Protein AF-A0A026W0Y3-F1 (afdb_monomer_lite)

pLDDT: mean 70.53, std 19.48, range [24.62, 90.06]

Sequence (99 aa):
WFRRFKSGHTDVKDKERSGQRENADLQALLHENPTKRRWGMLKNTVYNDVPTTQENMRECILNACASIHSEMIERVRVSFVHRIRICIEVGDHFEHLLK

Organism: Ooceraea biroi (NCBI:txid2015173)

InterPro domains:
  IPR036397 Ribonuclease H superfamily [G3DSA:3.30.420.10] (30-95)

Structure (mmCIF, N/CA/C/O backbone):
data_AF-A0A026W0Y3-F1
#
_entry.id   AF-A0A026W0Y3-F1
#
loop_
_atom_site.group_PDB
_atom_site.id
_atom_site.type_symbol
_atom_site.label_atom_id
_atom_site.label_alt_id
_atom_site.label_comp_id
_atom_site.label_asym_id
_atom_site.label_entity_id
_atom_site.label_seq_id
_atom_site.pdbx_PDB_ins_code
_atom_site.Cartn_x
_atom_site.Cartn_y
_atom_site.Cartn_z
_atom_site.occupancy
_atom_site.B_iso_or_equiv
_atom_site.auth_seq_id
_atom_site.auth_comp_id
_atom_site.auth_asym_id
_atom_site.auth_atom_id
_atom_site.pdbx_PDB_model_num
ATOM 1 N N . TRP A 1 1 ? -7.530 5.196 -21.651 1.00 35.59 1 TRP A N 1
ATOM 2 C CA . TRP A 1 1 ? -6.480 6.055 -21.069 1.00 35.59 1 TRP A CA 1
ATOM 3 C C . TRP A 1 1 ? -5.160 5.957 -21.852 1.00 35.59 1 TRP A C 1
ATOM 5 O O . TRP A 1 1 ? -4.570 6.985 -22.133 1.00 35.59 1 TRP A O 1
ATOM 15 N N . PHE A 1 2 ? -4.775 4.781 -22.369 1.00 24.62 2 PHE A N 1
ATOM 16 C CA . PHE A 1 2 ? -3.525 4.557 -23.127 1.00 24.62 2 PHE A CA 1
ATOM 17 C C . PHE A 1 2 ? -3.569 4.810 -24.659 1.00 24.62 2 PHE A C 1
ATOM 19 O O . PHE A 1 2 ? -2.911 4.115 -25.424 1.00 24.62 2 PHE A O 1
ATOM 26 N N . ARG A 1 3 ? -4.368 5.767 -25.162 1.00 31.86 3 ARG A N 1
ATOM 27 C CA . ARG A 1 3 ? -4.531 5.957 -26.629 1.00 31.86 3 ARG A CA 1
ATOM 28 C C . ARG A 1 3 ? -4.318 7.383 -27.155 1.00 31.86 3 ARG A C 1
ATOM 30 O O . ARG A 1 3 ? -4.774 7.689 -28.250 1.00 31.86 3 ARG A O 1
ATOM 37 N N . ARG A 1 4 ? -3.645 8.265 -26.403 1.00 36.25 4 ARG A N 1
ATOM 38 C CA . ARG A 1 4 ? -3.448 9.676 -26.809 1.00 36.25 4 ARG A CA 1
ATOM 39 C C . ARG A 1 4 ? -1.987 10.115 -26.992 1.00 36.25 4 ARG A C 1
ATOM 41 O O . ARG A 1 4 ? -1.764 11.269 -27.328 1.00 36.25 4 ARG A O 1
ATOM 48 N N . PHE A 1 5 ? -1.001 9.232 -26.826 1.00 31.88 5 PHE A N 1
ATOM 49 C CA . PHE A 1 5 ? 0.413 9.641 -26.773 1.00 31.88 5 PHE A CA 1
ATOM 50 C C . PHE A 1 5 ? 1.270 9.150 -27.951 1.00 31.88 5 PHE A C 1
ATOM 52 O O . PHE A 1 5 ? 2.412 8.747 -27.775 1.00 31.88 5 PHE A O 1
ATOM 59 N N . LYS A 1 6 ? 0.740 9.175 -29.177 1.00 42.84 6 LYS A N 1
ATOM 60 C CA . LYS A 1 6 ? 1.599 9.179 -30.370 1.00 42.84 6 LYS A CA 1
ATOM 61 C C . LYS A 1 6 ? 1.042 10.122 -31.421 1.00 42.84 6 LYS A C 1
ATOM 63 O O . LYS A 1 6 ? 0.113 9.768 -32.136 1.00 42.84 6 LYS A O 1
ATOM 68 N N . SER A 1 7 ? 1.617 11.319 -31.470 1.00 37.69 7 SER A N 1
ATOM 69 C CA . SER A 1 7 ? 1.956 12.026 -32.707 1.00 37.69 7 SER A CA 1
ATOM 70 C C . SER A 1 7 ? 2.567 13.379 -32.375 1.00 37.69 7 SER A C 1
ATOM 72 O O . SER A 1 7 ? 2.035 14.102 -31.539 1.00 37.69 7 SER A O 1
ATOM 74 N N . GLY A 1 8 ? 3.621 13.736 -33.104 1.00 36.44 8 GLY A N 1
ATOM 75 C CA . GLY A 1 8 ? 4.014 15.131 -33.274 1.00 36.44 8 GLY A CA 1
ATOM 76 C C . GLY A 1 8 ? 5.426 15.428 -32.811 1.00 36.44 8 GLY A C 1
ATOM 77 O O . GLY A 1 8 ? 5.683 15.671 -31.643 1.00 36.44 8 GLY A O 1
ATOM 78 N N . HIS A 1 9 ? 6.334 15.426 -33.771 1.00 49.34 9 HIS A N 1
ATOM 79 C CA . HIS A 1 9 ? 7.668 15.983 -33.669 1.00 49.34 9 HIS A CA 1
ATOM 80 C C . HIS A 1 9 ? 7.558 17.519 -33.743 1.00 49.34 9 HIS A C 1
ATOM 82 O O . HIS A 1 9 ? 7.313 18.003 -34.842 1.00 49.34 9 HIS A O 1
ATOM 88 N N . THR A 1 10 ? 7.739 18.284 -32.656 1.00 41.06 10 THR A N 1
ATOM 89 C CA . THR A 1 10 ? 8.002 19.743 -32.733 1.00 41.06 10 THR A CA 1
ATOM 90 C C . THR A 1 10 ? 8.796 20.293 -31.537 1.00 41.06 10 THR A C 1
ATOM 92 O O . THR A 1 10 ? 8.553 19.937 -30.392 1.00 41.06 10 THR A O 1
ATOM 95 N N . ASP A 1 11 ? 9.772 21.135 -31.895 1.00 40.47 11 ASP A N 1
ATOM 96 C CA . ASP A 1 11 ? 10.353 22.319 -31.240 1.00 40.47 11 ASP A CA 1
ATOM 97 C C . ASP A 1 11 ? 10.761 22.336 -29.744 1.00 40.47 11 ASP A C 1
ATOM 99 O O . ASP A 1 11 ? 10.052 21.921 -28.833 1.00 40.47 11 ASP A O 1
ATOM 103 N N . VAL A 1 12 ? 11.925 22.938 -29.468 1.00 49.06 12 VAL A N 1
ATOM 104 C CA . VAL A 1 12 ? 12.530 23.079 -28.128 1.00 49.06 12 VAL A CA 1
ATOM 105 C C . VAL A 1 12 ? 11.626 23.871 -27.167 1.00 49.06 12 VAL A C 1
ATOM 107 O O . VAL A 1 12 ? 11.636 23.603 -25.966 1.00 49.06 12 VAL A O 1
ATOM 110 N N . LYS A 1 13 ? 10.775 24.773 -27.681 1.00 45.16 13 LYS A N 1
ATOM 111 C CA . LYS A 1 13 ? 9.758 25.489 -26.884 1.00 45.16 13 LYS A CA 1
ATOM 112 C C . LYS A 1 13 ? 8.553 24.631 -26.479 1.00 45.16 13 LYS A C 1
ATOM 114 O O . LYS A 1 13 ? 7.924 24.922 -25.460 1.00 45.16 13 LYS A O 1
ATOM 119 N N . ASP A 1 14 ? 8.244 23.569 -27.222 1.00 41.88 14 ASP A N 1
ATOM 120 C CA . ASP A 1 14 ? 7.172 22.635 -26.860 1.00 41.88 14 ASP A CA 1
ATOM 121 C C . ASP A 1 14 ? 7.612 21.683 -25.741 1.00 41.88 14 ASP A C 1
ATOM 123 O O . ASP A 1 14 ? 6.769 21.218 -24.980 1.00 41.88 14 ASP A O 1
ATOM 127 N N . LYS A 1 15 ? 8.924 21.463 -25.567 1.00 41.84 15 LYS A N 1
ATOM 128 C CA . LYS A 1 15 ? 9.487 20.582 -24.531 1.00 41.84 15 LYS A CA 1
ATOM 129 C C . LYS A 1 15 ? 9.423 21.170 -23.117 1.00 41.84 15 LYS A C 1
ATOM 131 O O . LYS A 1 15 ? 9.188 20.435 -22.161 1.00 41.84 15 LYS A O 1
ATOM 136 N N . GLU A 1 16 ? 9.582 22.486 -22.963 1.00 42.94 16 GLU A N 1
ATOM 137 C CA . GLU A 1 16 ? 9.372 23.161 -21.668 1.00 42.94 16 GLU A CA 1
ATOM 138 C C . GLU A 1 16 ? 7.889 23.181 -21.296 1.00 42.94 16 GLU A C 1
ATOM 140 O O . GLU A 1 16 ? 7.522 22.865 -20.164 1.00 42.94 16 GLU A O 1
ATOM 145 N N . ARG A 1 17 ? 7.020 23.452 -22.277 1.00 40.81 17 ARG A N 1
ATOM 146 C CA . ARG A 1 17 ? 5.570 23.450 -22.081 1.00 40.81 17 ARG A CA 1
ATOM 147 C C . ARG A 1 17 ? 5.031 22.034 -21.851 1.00 40.81 17 ARG A C 1
ATOM 149 O O . ARG A 1 17 ? 4.117 21.882 -21.047 1.00 40.81 17 ARG A O 1
ATOM 156 N N . SER A 1 18 ? 5.596 21.004 -22.489 1.00 45.78 18 SER A N 1
ATOM 157 C CA . SER A 1 18 ? 5.260 19.597 -22.235 1.00 45.78 18 SER A CA 1
ATOM 158 C C . SER A 1 18 ? 5.797 19.133 -20.887 1.00 45.78 18 SER A C 1
ATOM 160 O O . SER A 1 18 ? 5.050 18.509 -20.151 1.00 45.78 18 SER A O 1
ATOM 162 N N . GLY A 1 19 ? 7.023 19.505 -20.509 1.00 46.66 19 GLY A N 1
ATOM 163 C CA . GLY A 1 19 ? 7.597 19.174 -19.203 1.00 46.66 19 GLY A CA 1
ATOM 164 C C . GLY A 1 19 ? 6.857 19.844 -18.043 1.00 46.66 19 GLY A C 1
ATOM 165 O O . GLY A 1 19 ? 6.631 19.219 -17.011 1.00 46.66 19 GLY A O 1
ATOM 166 N N . GLN A 1 20 ? 6.399 21.088 -18.216 1.00 44.28 20 GLN A N 1
ATOM 167 C CA . GLN A 1 20 ? 5.541 21.772 -17.241 1.00 44.28 20 GLN A CA 1
ATOM 168 C C . GLN A 1 20 ? 4.134 21.177 -17.183 1.00 44.28 20 GLN A C 1
ATOM 170 O O . GLN A 1 20 ? 3.548 21.127 -16.105 1.00 44.28 20 GLN A O 1
ATOM 175 N N . ARG A 1 21 ? 3.593 20.704 -18.311 1.00 47.22 21 ARG A N 1
ATOM 176 C CA . ARG A 1 21 ? 2.272 20.066 -18.362 1.00 47.22 21 ARG A CA 1
ATOM 177 C C . ARG A 1 21 ? 2.301 18.652 -17.796 1.00 47.22 21 ARG A C 1
ATOM 179 O O . ARG A 1 21 ? 1.442 18.331 -16.999 1.00 47.22 21 ARG A O 1
ATOM 186 N N . GLU A 1 22 ? 3.338 17.871 -18.083 1.00 49.62 22 GLU A N 1
ATOM 187 C CA . GLU A 1 22 ? 3.603 16.580 -17.443 1.00 49.62 22 GLU A CA 1
ATOM 188 C C . GLU A 1 22 ? 3.863 16.751 -15.947 1.00 49.62 22 GLU A C 1
ATOM 190 O O . GLU A 1 22 ? 3.342 15.977 -15.154 1.00 49.62 22 GLU A O 1
ATOM 195 N N . ASN A 1 23 ? 4.600 17.785 -15.522 1.00 49.53 23 ASN A N 1
ATOM 196 C CA . ASN A 1 23 ? 4.755 18.076 -14.099 1.00 49.53 23 ASN A CA 1
ATOM 197 C C . ASN A 1 23 ? 3.414 18.467 -13.465 1.00 49.53 23 ASN A C 1
ATOM 199 O O . ASN A 1 23 ? 3.076 17.931 -12.419 1.0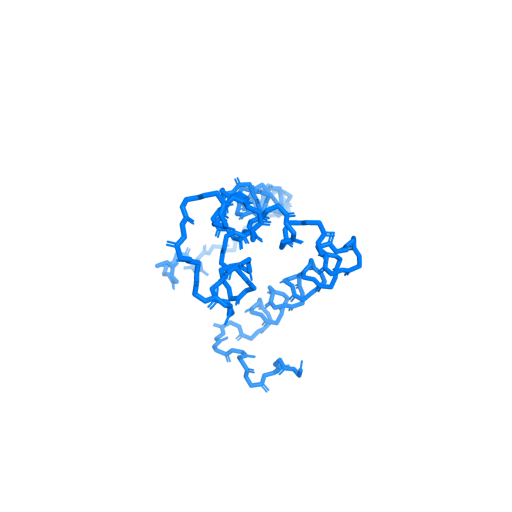0 49.53 23 ASN A O 1
ATOM 203 N N . ALA A 1 24 ? 2.620 19.326 -14.106 1.00 54.03 24 ALA A N 1
ATOM 204 C CA . ALA A 1 24 ? 1.297 19.716 -13.621 1.00 54.03 24 ALA A CA 1
ATOM 205 C C . ALA A 1 24 ? 0.305 18.542 -13.594 1.00 54.03 24 ALA A C 1
ATOM 207 O O . ALA A 1 24 ? -0.464 18.435 -12.646 1.00 54.03 24 ALA A O 1
ATOM 208 N N . ASP A 1 25 ? 0.358 17.638 -14.570 1.00 56.81 25 ASP A N 1
ATOM 209 C CA . ASP A 1 25 ? -0.468 16.432 -14.647 1.00 56.81 25 ASP A CA 1
ATOM 210 C C . ASP A 1 25 ? -0.011 15.387 -13.617 1.00 56.81 25 ASP A C 1
ATOM 212 O O . ASP A 1 25 ? -0.842 14.765 -12.960 1.00 56.81 25 ASP A O 1
ATOM 216 N N . LEU A 1 26 ? 1.299 15.234 -13.383 1.00 51.75 26 LEU A N 1
ATOM 217 C CA . LEU A 1 26 ? 1.842 14.424 -12.287 1.00 51.75 26 LEU A CA 1
ATOM 218 C C . LEU A 1 26 ? 1.452 15.007 -10.926 1.00 51.75 26 LEU A C 1
ATOM 220 O O . LEU A 1 26 ? 1.066 14.259 -10.030 1.00 51.75 26 LEU A O 1
ATOM 224 N N . GLN A 1 27 ? 1.503 16.330 -10.774 1.00 55.72 27 GLN A N 1
ATOM 225 C CA . GLN A 1 27 ? 1.059 17.021 -9.568 1.00 55.72 27 GLN A CA 1
ATOM 226 C C . GLN A 1 27 ? -0.454 16.890 -9.387 1.00 55.72 27 GLN A C 1
ATOM 228 O O . GLN A 1 27 ? -0.889 16.626 -8.275 1.00 55.72 27 GLN A O 1
ATOM 233 N N . ALA A 1 28 ? -1.253 16.967 -10.453 1.00 55.78 28 ALA A N 1
ATOM 234 C CA . ALA A 1 28 ? -2.696 16.739 -10.422 1.00 55.78 28 ALA A CA 1
ATOM 235 C C . ALA A 1 28 ? -3.037 15.281 -10.074 1.00 55.78 28 ALA A C 1
ATOM 237 O O . ALA A 1 28 ? -3.906 15.051 -9.243 1.00 55.78 28 ALA A O 1
ATOM 238 N N . LEU A 1 29 ? -2.298 14.294 -10.593 1.00 52.41 29 LEU A N 1
ATOM 239 C CA . LEU A 1 29 ? -2.424 12.875 -10.224 1.00 52.41 29 LEU A CA 1
ATOM 240 C C . LEU A 1 29 ? -1.993 12.590 -8.774 1.00 52.41 29 LEU A C 1
ATOM 242 O O . LEU A 1 29 ? -2.501 11.649 -8.150 1.00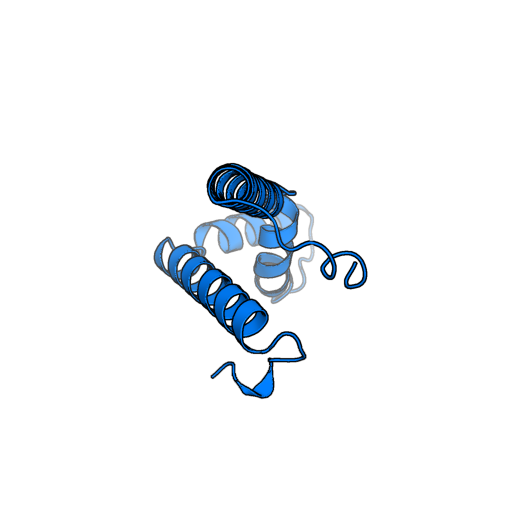 52.41 29 LEU A O 1
ATOM 246 N N . LEU A 1 30 ? -1.060 13.383 -8.236 1.00 53.31 30 LEU A N 1
ATOM 247 C CA . LEU A 1 30 ? -0.693 13.395 -6.817 1.00 53.31 30 LEU A CA 1
ATOM 248 C C . LEU A 1 30 ? -1.742 14.129 -5.957 1.00 53.31 30 LEU A C 1
ATOM 250 O O . LEU A 1 30 ? -1.938 13.756 -4.801 1.00 53.31 30 LEU A O 1
ATOM 254 N N . HIS A 1 31 ? -2.441 15.121 -6.519 1.00 53.88 31 HIS A N 1
ATOM 255 C CA . HIS A 1 31 ? -3.512 15.887 -5.871 1.00 53.88 31 HIS A CA 1
ATOM 256 C C . HIS A 1 31 ? -4.899 15.231 -5.975 1.00 53.88 31 HIS A C 1
ATOM 258 O O . HIS A 1 31 ? -5.805 15.592 -5.218 1.00 53.88 31 HIS A O 1
ATOM 264 N N . GLU A 1 32 ? -5.088 14.263 -6.876 1.00 51.97 32 GLU A N 1
ATOM 265 C CA . GLU A 1 32 ? -6.324 13.496 -7.007 1.00 51.97 32 GLU A CA 1
ATOM 266 C C . GLU A 1 32 ? -6.545 12.635 -5.751 1.00 51.97 32 GLU A C 1
ATOM 268 O O . GLU A 1 32 ? -6.009 11.536 -5.591 1.00 51.97 32 GLU A O 1
ATOM 273 N N . ASN A 1 33 ? -7.367 13.180 -4.847 1.00 53.25 33 ASN A N 1
ATOM 274 C CA . ASN A 1 33 ? -7.909 12.559 -3.638 1.00 53.25 33 ASN A CA 1
ATOM 275 C C . ASN A 1 33 ? -6.861 11.824 -2.776 1.00 53.25 33 ASN A C 1
ATOM 277 O O . ASN A 1 33 ? -6.867 10.586 -2.705 1.00 53.25 33 ASN A O 1
ATOM 281 N N . PRO A 1 34 ? -6.011 12.561 -2.028 1.00 54.56 34 PRO A N 1
ATOM 282 C CA . PRO A 1 34 ? -5.083 11.969 -1.056 1.00 54.56 34 PRO A CA 1
ATOM 283 C C . PRO A 1 34 ? -5.793 11.042 -0.056 1.00 54.56 34 PRO A C 1
ATOM 285 O O . PRO A 1 34 ? -5.218 10.055 0.399 1.00 54.56 34 PRO A O 1
ATOM 288 N N . THR A 1 35 ? -7.069 11.304 0.230 1.00 60.38 35 THR A N 1
ATOM 289 C CA . THR A 1 35 ? -7.959 10.477 1.053 1.00 60.38 35 THR A CA 1
ATOM 290 C C . THR A 1 35 ? -8.208 9.084 0.470 1.00 60.38 35 THR A C 1
ATOM 292 O O . THR A 1 35 ? -8.129 8.106 1.208 1.00 60.38 35 THR A O 1
ATOM 295 N N . LYS A 1 36 ? -8.437 8.946 -0.844 1.00 62.72 36 LYS A N 1
ATOM 296 C CA . LYS A 1 36 ? -8.743 7.649 -1.478 1.00 62.72 36 LYS A CA 1
ATOM 297 C C . LYS A 1 36 ? -7.535 6.711 -1.481 1.00 62.72 36 LYS A C 1
ATOM 299 O O . LYS A 1 36 ? -7.673 5.530 -1.165 1.00 62.72 36 LYS A O 1
ATOM 304 N N . ARG A 1 37 ? -6.342 7.229 -1.798 1.00 62.44 37 ARG A N 1
ATOM 305 C CA . ARG A 1 37 ? -5.100 6.432 -1.760 1.00 62.44 37 ARG A CA 1
ATOM 306 C C . ARG A 1 37 ? -4.718 6.048 -0.331 1.00 62.44 37 ARG A C 1
ATOM 308 O O . ARG A 1 37 ? -4.366 4.897 -0.094 1.00 62.44 37 ARG A O 1
ATOM 315 N N . ARG A 1 38 ? -4.842 6.981 0.623 1.00 68.31 38 ARG A N 1
ATOM 316 C CA . ARG A 1 38 ? -4.601 6.699 2.049 1.00 68.31 38 ARG A CA 1
ATOM 317 C C . ARG A 1 38 ? -5.565 5.648 2.588 1.00 68.31 38 ARG A C 1
ATOM 319 O O . ARG A 1 38 ? -5.127 4.728 3.267 1.00 68.31 38 ARG A O 1
ATOM 326 N N . TRP A 1 39 ? -6.846 5.721 2.227 1.00 76.81 39 TRP A N 1
ATOM 327 C CA . TRP A 1 39 ? -7.821 4.708 2.632 1.00 76.81 39 TRP A CA 1
ATOM 328 C C . TRP A 1 39 ? -7.473 3.312 2.105 1.00 76.81 39 TRP A C 1
ATOM 330 O O . TRP A 1 39 ? -7.537 2.342 2.853 1.00 76.81 39 TRP A O 1
ATOM 340 N N . GLY A 1 40 ? -7.034 3.200 0.846 1.00 79.81 40 GLY A N 1
ATOM 341 C CA . GLY A 1 40 ? -6.602 1.921 0.270 1.00 79.81 40 GLY A CA 1
ATOM 342 C C . GLY A 1 40 ? -5.468 1.236 1.045 1.00 79.81 40 GLY A C 1
ATOM 343 O O . GLY A 1 40 ? -5.435 0.011 1.101 1.00 79.81 40 GLY A O 1
ATOM 344 N N . MET A 1 41 ? -4.583 2.018 1.667 1.00 75.69 41 MET A N 1
ATOM 345 C CA . MET A 1 41 ? -3.497 1.535 2.526 1.00 75.69 41 MET A CA 1
ATOM 346 C C . MET A 1 41 ? -3.996 1.163 3.927 1.00 75.69 41 MET A C 1
ATOM 348 O O . MET A 1 41 ? -3.673 0.095 4.436 1.00 75.69 41 MET A O 1
ATOM 352 N N . LEU A 1 42 ? -4.811 2.031 4.528 1.00 81.31 42 LEU A N 1
ATOM 353 C CA . LEU A 1 42 ? -5.305 1.877 5.896 1.00 81.31 42 LEU A CA 1
ATOM 354 C C . LEU A 1 42 ? -6.313 0.741 6.050 1.00 81.31 42 LEU A C 1
ATOM 356 O O . LEU A 1 42 ? -6.386 0.145 7.120 1.00 81.31 42 LEU A O 1
ATOM 360 N N . LYS A 1 43 ? -7.085 0.426 5.001 1.00 83.50 43 LYS A N 1
ATOM 361 C CA . LYS A 1 43 ? -8.197 -0.527 5.102 1.00 83.50 43 LYS A CA 1
ATOM 362 C C . LYS A 1 43 ? -7.752 -1.881 5.665 1.00 83.50 43 LYS A C 1
ATOM 364 O O . LYS A 1 43 ? -8.452 -2.441 6.491 1.00 83.50 43 LYS A O 1
ATOM 369 N N . ASN A 1 44 ? -6.590 -2.392 5.253 1.00 82.62 44 ASN A N 1
ATOM 370 C CA . ASN A 1 44 ? -6.136 -3.714 5.685 1.00 82.62 44 ASN A CA 1
ATOM 371 C C . ASN A 1 44 ? -5.757 -3.709 7.171 1.00 82.62 44 ASN A C 1
ATOM 373 O O . ASN A 1 44 ? -5.990 -4.696 7.851 1.00 82.62 44 ASN A O 1
ATOM 377 N N . THR A 1 45 ? -5.233 -2.591 7.678 1.00 82.25 45 THR A N 1
ATOM 378 C CA . THR A 1 45 ? -4.936 -2.405 9.104 1.00 82.25 45 THR A CA 1
ATOM 379 C C . THR A 1 45 ? -6.213 -2.219 9.922 1.00 82.25 45 THR A C 1
ATOM 381 O O . THR A 1 45 ? -6.344 -2.803 10.989 1.00 82.25 45 THR A O 1
ATOM 384 N N . VAL A 1 46 ? -7.176 -1.441 9.414 1.00 81.56 46 VAL A N 1
ATOM 385 C CA . VAL A 1 46 ? -8.456 -1.169 10.096 1.00 81.56 46 VAL A CA 1
ATOM 386 C C . VAL A 1 46 ? -9.350 -2.408 10.160 1.00 81.56 46 VAL A C 1
ATOM 388 O O . VAL A 1 46 ? -10.046 -2.594 11.148 1.00 81.56 46 VAL A O 1
ATOM 391 N N . TYR A 1 47 ? -9.336 -3.246 9.122 1.00 83.50 47 TYR A N 1
ATOM 392 C CA . TYR A 1 47 ? -10.131 -4.476 9.048 1.00 83.50 47 TYR A CA 1
ATOM 393 C C . TYR A 1 47 ? -9.351 -5.734 9.443 1.00 83.50 47 TYR A C 1
ATOM 395 O O . TYR A 1 47 ? -9.837 -6.836 9.197 1.00 83.50 47 TYR A O 1
ATOM 403 N N . ASN A 1 48 ? -8.150 -5.592 10.010 1.00 77.19 48 ASN A N 1
ATOM 404 C CA . ASN A 1 48 ? -7.370 -6.745 10.459 1.00 77.19 48 ASN A CA 1
ATOM 405 C C . ASN A 1 48 ? -8.096 -7.466 11.606 1.00 77.19 48 ASN A C 1
ATOM 407 O O . ASN A 1 48 ? -8.253 -8.682 11.575 1.00 77.19 48 ASN A O 1
ATOM 411 N N . ASP A 1 49 ? -8.637 -6.681 12.540 1.00 73.75 49 ASP A N 1
ATOM 412 C CA . ASP A 1 49 ? -9.625 -7.122 13.518 1.00 73.75 49 ASP A CA 1
ATOM 413 C C . ASP A 1 49 ? -10.987 -6.552 13.120 1.00 73.75 49 ASP A C 1
ATOM 415 O O . ASP A 1 49 ? -11.114 -5.352 12.877 1.00 73.75 49 ASP A O 1
ATOM 419 N N . VAL A 1 50 ? -12.013 -7.403 13.015 1.00 77.06 50 VAL A N 1
ATOM 420 C CA . VAL A 1 50 ? -13.359 -6.968 12.611 1.00 77.06 50 VAL A CA 1
ATOM 421 C C . VAL A 1 50 ? -13.923 -6.034 13.689 1.00 77.06 50 VAL A C 1
ATOM 423 O O . VAL A 1 50 ? -14.192 -6.498 14.802 1.00 77.06 50 VAL A O 1
ATOM 426 N N . PRO A 1 51 ? -14.151 -4.738 13.395 1.00 79.00 51 PRO A N 1
ATOM 427 C CA . PRO A 1 51 ? -14.677 -3.821 14.392 1.00 79.00 51 PRO A CA 1
ATOM 428 C C . PRO A 1 51 ? -16.108 -4.217 14.755 1.00 79.00 51 PRO A C 1
ATOM 430 O O . PRO A 1 51 ? -16.971 -4.360 13.890 1.00 79.00 51 PRO A O 1
ATOM 433 N N . THR A 1 52 ? -16.369 -4.390 16.046 1.00 83.00 52 THR A N 1
ATOM 434 C CA . THR A 1 52 ? -17.667 -4.853 16.566 1.00 83.00 52 THR A CA 1
ATOM 435 C C . THR A 1 52 ? -18.631 -3.713 16.897 1.00 83.00 52 THR A C 1
ATOM 437 O O . THR A 1 52 ? -19.836 -3.932 17.007 1.00 83.00 52 THR A O 1
ATOM 440 N N . THR A 1 53 ? -18.123 -2.486 17.040 1.00 88.75 53 THR A N 1
ATOM 441 C CA . THR A 1 53 ? -18.903 -1.282 17.363 1.00 88.75 53 THR A CA 1
ATOM 442 C C . THR A 1 53 ? -18.390 -0.076 16.575 1.00 88.75 53 THR A C 1
ATOM 444 O O . THR A 1 53 ? -17.269 -0.080 16.063 1.00 88.75 53 THR A O 1
ATOM 447 N N . GLN A 1 54 ? -19.197 0.988 16.487 1.00 85.69 54 GLN A N 1
ATOM 448 C CA . GLN A 1 54 ? -18.766 2.237 15.843 1.00 85.69 54 GLN A CA 1
ATOM 449 C C . GLN A 1 54 ? -17.564 2.873 16.553 1.00 85.69 54 GLN A C 1
ATOM 451 O O . GLN A 1 54 ? -16.684 3.407 15.884 1.00 85.69 54 GLN A O 1
ATOM 456 N N . GLU A 1 55 ? -17.515 2.804 17.884 1.00 86.12 55 GLU A N 1
ATOM 457 C CA . GLU A 1 55 ? -16.419 3.378 18.670 1.00 86.12 55 GLU A CA 1
ATOM 458 C C . GLU A 1 55 ? -15.114 2.617 18.434 1.00 86.12 55 GLU A C 1
ATOM 460 O O . GLU A 1 55 ? -14.096 3.226 18.120 1.00 86.12 55 GLU A O 1
ATOM 465 N N . ASN A 1 56 ? -15.186 1.283 18.424 1.00 81.75 56 ASN A N 1
ATOM 466 C CA . ASN A 1 56 ? -14.062 0.426 18.058 1.00 81.75 56 ASN A CA 1
ATOM 467 C C . ASN A 1 56 ? -13.569 0.746 16.633 1.00 81.75 56 ASN A C 1
ATOM 469 O O . ASN A 1 56 ? -12.379 0.915 16.396 1.00 81.75 56 ASN A O 1
ATOM 473 N N . MET A 1 57 ? -14.485 0.961 15.680 1.00 87.00 57 MET A N 1
ATOM 474 C CA . MET A 1 57 ? -14.108 1.354 14.319 1.00 87.00 57 MET A CA 1
ATOM 475 C C . MET A 1 57 ? -13.386 2.713 14.267 1.00 87.00 57 MET A C 1
ATOM 477 O O . MET A 1 57 ? -12.434 2.865 13.498 1.00 87.00 57 MET A O 1
ATOM 481 N N . ARG A 1 58 ? -13.798 3.694 15.083 1.00 87.25 58 ARG A N 1
ATOM 482 C CA . ARG A 1 58 ? -13.103 4.990 15.201 1.00 87.25 58 ARG A CA 1
ATOM 483 C C . ARG A 1 58 ? -11.697 4.813 15.767 1.00 87.25 58 ARG A C 1
ATOM 485 O O . ARG A 1 5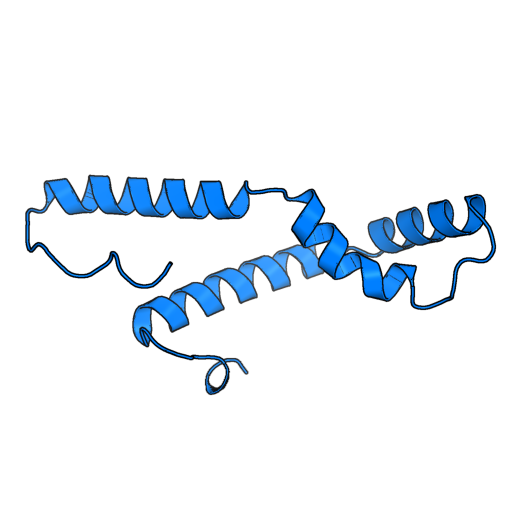8 ? -10.752 5.352 15.193 1.00 87.25 58 ARG A O 1
ATOM 492 N N . GLU A 1 59 ? -11.551 4.035 16.835 1.00 88.25 59 GLU A N 1
ATOM 493 C CA . GLU A 1 59 ? -10.253 3.740 17.451 1.00 88.25 59 GLU A CA 1
ATOM 494 C C . GLU A 1 59 ? -9.317 3.003 16.487 1.00 88.25 59 GLU A C 1
ATOM 496 O O . GLU A 1 59 ? -8.170 3.416 16.320 1.00 88.25 59 GLU A O 1
ATOM 501 N N . CYS A 1 60 ? -9.805 1.990 15.762 1.00 85.31 60 CYS A N 1
ATOM 502 C CA . CYS A 1 60 ? -9.031 1.294 14.732 1.00 85.31 60 CYS A CA 1
ATOM 503 C C . CYS A 1 60 ? -8.513 2.258 13.654 1.00 85.31 60 CYS A C 1
ATOM 505 O O . CYS A 1 60 ? -7.353 2.168 13.255 1.00 85.31 60 CYS A O 1
ATOM 507 N N . ILE A 1 61 ? -9.340 3.206 13.195 1.00 86.75 61 ILE A N 1
ATOM 508 C CA . ILE A 1 61 ? -8.930 4.215 12.205 1.00 86.75 61 ILE A CA 1
ATOM 509 C C . ILE A 1 61 ? -7.865 5.153 12.783 1.00 86.75 61 ILE A C 1
ATOM 511 O O . ILE A 1 61 ? -6.873 5.432 12.107 1.00 86.75 61 ILE A O 1
ATOM 515 N N . LEU A 1 62 ? -8.045 5.637 14.015 1.00 89.19 62 LEU A N 1
ATOM 516 C CA . LEU A 1 62 ? -7.082 6.523 14.676 1.00 89.19 62 LEU A CA 1
ATOM 517 C C . LEU A 1 62 ? -5.735 5.825 14.889 1.00 89.19 62 LEU A C 1
ATOM 519 O O . LEU A 1 62 ? -4.699 6.380 14.527 1.00 89.19 62 LEU A O 1
ATOM 523 N N . ASN A 1 63 ? -5.755 4.589 15.385 1.00 88.25 63 ASN A N 1
ATOM 524 C CA . ASN A 1 63 ? -4.560 3.777 15.606 1.00 88.25 63 ASN A CA 1
ATOM 525 C C . ASN A 1 63 ? -3.850 3.452 14.287 1.00 88.25 63 ASN A C 1
ATOM 527 O O . ASN A 1 63 ? -2.632 3.595 14.184 1.00 88.25 63 ASN A O 1
ATOM 531 N N . ALA A 1 64 ? -4.603 3.089 13.244 1.00 87.19 64 ALA A N 1
ATOM 532 C CA . ALA A 1 64 ? -4.037 2.836 11.925 1.00 87.19 64 ALA A CA 1
ATOM 533 C C . ALA A 1 64 ? -3.392 4.105 11.343 1.00 87.19 64 ALA A C 1
ATOM 535 O O . ALA A 1 64 ? -2.279 4.041 10.826 1.00 87.19 64 ALA A O 1
ATOM 536 N N . CYS A 1 65 ? -4.027 5.272 11.488 1.00 86.38 65 CYS A N 1
ATOM 537 C CA . CYS A 1 65 ? -3.428 6.550 11.102 1.00 86.38 65 CYS A CA 1
ATOM 538 C C . CYS A 1 65 ? -2.158 6.871 11.905 1.00 86.38 65 CYS A C 1
ATO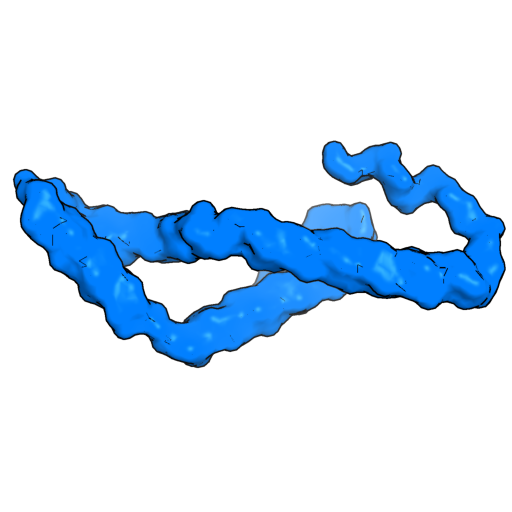M 540 O O . CYS A 1 65 ? -1.169 7.296 11.312 1.00 86.38 65 CYS A O 1
ATOM 542 N N . ALA A 1 66 ? -2.159 6.644 13.222 1.00 87.38 66 ALA A N 1
ATOM 543 C CA . ALA A 1 66 ? -1.003 6.880 14.090 1.00 87.38 66 ALA A CA 1
ATOM 544 C C . ALA A 1 66 ? 0.182 5.948 13.776 1.00 87.38 66 ALA A C 1
ATOM 546 O O . ALA A 1 66 ? 1.333 6.333 13.965 1.00 87.38 66 ALA A O 1
ATOM 547 N N . SER A 1 67 ? -0.090 4.751 13.247 1.00 86.38 67 SER A N 1
ATOM 548 C CA . SER A 1 67 ? 0.939 3.799 12.805 1.00 86.38 67 SER A CA 1
ATOM 549 C C . SER A 1 67 ? 1.639 4.192 11.494 1.00 86.38 67 SER A C 1
ATOM 551 O O . SER A 1 67 ? 2.651 3.594 11.125 1.00 86.38 67 SER A O 1
ATOM 553 N N . ILE A 1 68 ? 1.129 5.196 10.764 1.00 85.81 68 ILE A N 1
ATOM 554 C CA . ILE A 1 68 ? 1.769 5.677 9.536 1.00 85.81 68 ILE A CA 1
ATOM 555 C C . ILE A 1 68 ? 2.981 6.537 9.904 1.00 85.81 68 ILE A C 1
ATOM 557 O O . ILE A 1 68 ? 2.868 7.724 10.212 1.00 85.81 68 ILE A O 1
ATOM 561 N N . HIS A 1 69 ? 4.167 5.947 9.791 1.00 86.50 69 HIS A N 1
ATOM 562 C CA . HIS A 1 69 ? 5.428 6.666 9.944 1.00 86.50 69 HIS A CA 1
ATOM 563 C C . HIS A 1 69 ? 5.799 7.446 8.676 1.00 86.50 69 HIS A C 1
ATOM 565 O O . HIS A 1 69 ? 5.506 7.030 7.550 1.00 86.50 69 HIS A O 1
ATOM 571 N N . SER A 1 70 ? 6.517 8.559 8.848 1.00 85.44 70 SER A N 1
ATOM 572 C CA . SER A 1 70 ? 7.052 9.368 7.741 1.00 85.44 70 SER A CA 1
ATOM 573 C C . SER A 1 70 ? 7.910 8.540 6.778 1.00 85.44 70 SER A C 1
ATOM 575 O O . SER A 1 70 ? 7.805 8.703 5.566 1.00 85.44 70 SER A O 1
ATOM 577 N N . GLU A 1 71 ? 8.681 7.582 7.296 1.00 86.94 71 GLU A N 1
ATOM 578 C CA . GLU A 1 71 ? 9.470 6.651 6.485 1.00 86.94 71 GLU A CA 1
ATOM 579 C C . GLU A 1 71 ? 8.596 5.819 5.531 1.00 86.94 71 GLU A C 1
ATOM 581 O O . GLU A 1 71 ? 8.957 5.601 4.375 1.00 86.94 71 GLU A O 1
ATOM 586 N N . MET A 1 72 ? 7.414 5.390 5.978 1.00 84.00 72 MET A N 1
ATOM 587 C CA . MET A 1 72 ? 6.485 4.621 5.151 1.00 84.00 72 MET A CA 1
ATOM 588 C C . MET A 1 72 ? 5.940 5.469 3.998 1.00 84.00 72 MET A C 1
ATOM 590 O O . MET A 1 72 ? 5.837 4.989 2.867 1.00 84.00 72 MET A O 1
ATOM 594 N N . ILE A 1 73 ? 5.661 6.750 4.259 1.00 84.56 73 ILE A N 1
ATOM 595 C CA . ILE A 1 73 ? 5.268 7.713 3.225 1.00 84.56 73 ILE A CA 1
ATOM 596 C C . ILE A 1 73 ? 6.399 7.913 2.213 1.00 84.56 73 ILE A C 1
ATOM 598 O O . ILE A 1 73 ? 6.147 7.865 1.008 1.00 84.56 73 ILE A O 1
ATOM 602 N N . GLU A 1 74 ? 7.642 8.064 2.670 1.00 87.88 74 GLU A N 1
ATOM 603 C CA . GLU A 1 74 ? 8.792 8.218 1.774 1.00 87.88 74 GLU A CA 1
ATOM 604 C C . GLU A 1 74 ? 9.032 6.979 0.907 1.00 87.88 74 GLU A C 1
ATOM 606 O O . GLU A 1 74 ? 9.203 7.103 -0.307 1.00 87.88 74 GLU A O 1
ATOM 611 N N . ARG A 1 75 ? 8.929 5.770 1.471 1.00 86.44 75 ARG A N 1
ATOM 612 C CA . ARG A 1 75 ? 9.023 4.520 0.695 1.00 86.44 75 ARG A CA 1
ATOM 613 C C . ARG A 1 75 ? 7.962 4.451 -0.407 1.00 86.44 75 ARG A C 1
ATOM 615 O O . ARG A 1 75 ? 8.272 4.065 -1.534 1.00 86.44 75 ARG A O 1
ATOM 622 N N . VAL A 1 76 ? 6.726 4.868 -0.118 1.00 84.88 76 VAL A N 1
ATOM 623 C CA . VAL A 1 76 ? 5.646 4.923 -1.120 1.00 84.88 76 VAL A CA 1
ATOM 624 C C . VAL A 1 76 ? 5.945 5.953 -2.204 1.00 84.88 76 VAL A C 1
ATOM 626 O O . VAL A 1 76 ? 5.763 5.652 -3.384 1.00 84.88 76 VAL A O 1
ATOM 629 N N . ARG A 1 77 ? 6.445 7.141 -1.839 1.00 87.62 77 ARG A N 1
ATOM 630 C CA . ARG A 1 77 ? 6.848 8.171 -2.811 1.00 87.62 77 ARG A CA 1
ATOM 631 C C . ARG A 1 77 ? 7.947 7.660 -3.740 1.00 87.62 77 ARG A C 1
ATOM 633 O O . ARG A 1 77 ? 7.803 7.763 -4.957 1.00 87.62 77 ARG A O 1
ATOM 640 N N . VAL A 1 78 ? 9.003 7.063 -3.187 1.00 88.06 78 VAL A N 1
ATOM 641 C CA . VAL A 1 78 ? 10.120 6.496 -3.960 1.00 88.06 78 VAL A CA 1
ATOM 642 C C . VAL A 1 78 ? 9.636 5.373 -4.879 1.00 88.06 78 VAL A C 1
ATOM 644 O O . VAL A 1 78 ? 9.933 5.396 -6.073 1.00 88.06 78 VAL A O 1
ATOM 647 N N . SER A 1 79 ? 8.834 4.433 -4.364 1.00 87.06 79 SER A N 1
ATOM 648 C CA . SER A 1 79 ? 8.271 3.337 -5.166 1.00 87.06 79 SER A CA 1
ATOM 649 C C . SER A 1 79 ? 7.395 3.858 -6.309 1.00 87.06 79 SER A C 1
ATOM 651 O O . SER A 1 79 ? 7.482 3.369 -7.434 1.00 87.06 79 SER A O 1
ATOM 653 N N . PHE A 1 80 ? 6.584 4.887 -6.057 1.00 87.31 80 PHE A N 1
ATOM 654 C CA . PHE A 1 80 ? 5.723 5.488 -7.072 1.00 87.31 80 PHE A CA 1
ATOM 655 C C . PHE A 1 80 ? 6.526 6.151 -8.197 1.00 87.31 80 PHE A C 1
ATOM 657 O O . PHE A 1 80 ? 6.270 5.883 -9.371 1.00 87.31 80 PHE A O 1
ATOM 664 N N . VAL A 1 81 ? 7.538 6.955 -7.851 1.00 89.50 81 VAL A N 1
ATOM 665 C CA . VAL A 1 81 ? 8.436 7.577 -8.839 1.00 89.50 81 VAL A CA 1
ATOM 666 C C . VAL A 1 81 ? 9.181 6.514 -9.647 1.00 89.50 81 VAL A C 1
ATOM 668 O O . VAL A 1 81 ? 9.292 6.639 -10.865 1.00 89.50 81 VAL A O 1
ATOM 671 N N . HIS A 1 82 ? 9.654 5.447 -8.999 1.00 89.12 82 HIS A N 1
ATOM 672 C CA . HIS A 1 82 ? 10.327 4.340 -9.676 1.00 89.12 82 HIS A CA 1
ATOM 673 C C . HIS A 1 82 ? 9.411 3.635 -10.688 1.00 89.12 82 HIS A C 1
ATOM 675 O O . HIS A 1 82 ? 9.802 3.451 -11.839 1.00 89.12 82 HIS A O 1
ATOM 681 N N . ARG A 1 83 ? 8.166 3.327 -10.301 1.00 89.44 83 ARG A N 1
ATOM 682 C CA . ARG A 1 83 ? 7.158 2.718 -11.187 1.00 89.44 83 ARG A CA 1
ATOM 683 C C . ARG A 1 83 ? 6.843 3.598 -12.397 1.00 89.44 83 ARG A C 1
ATOM 685 O O . ARG A 1 83 ? 6.735 3.081 -13.502 1.00 89.44 83 ARG A O 1
ATOM 692 N N . ILE A 1 84 ? 6.726 4.916 -12.209 1.00 90.06 84 ILE A N 1
ATOM 693 C CA . ILE A 1 84 ? 6.519 5.853 -13.325 1.00 90.06 84 ILE A CA 1
ATOM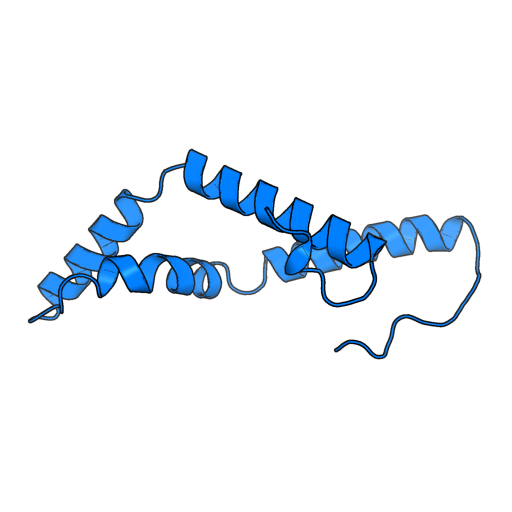 694 C C . ILE A 1 84 ? 7.709 5.823 -14.286 1.00 90.06 84 ILE A C 1
ATOM 696 O O . ILE A 1 84 ? 7.501 5.756 -15.492 1.00 90.06 84 ILE A O 1
ATOM 700 N N . ARG A 1 85 ? 8.945 5.843 -13.771 1.00 89.94 85 ARG A N 1
ATOM 701 C CA . ARG A 1 85 ? 10.152 5.796 -14.610 1.00 89.94 85 ARG A CA 1
ATOM 702 C C . ARG A 1 85 ? 10.198 4.536 -15.467 1.00 89.94 85 ARG A C 1
ATOM 704 O O . ARG A 1 85 ? 10.342 4.650 -16.677 1.00 89.94 85 ARG A O 1
ATOM 711 N N . ILE A 1 86 ? 9.973 3.367 -14.866 1.00 88.31 86 ILE A N 1
ATOM 712 C CA . ILE A 1 86 ? 9.951 2.105 -15.616 1.00 88.31 86 ILE A CA 1
ATOM 713 C C . ILE A 1 86 ? 8.823 2.111 -16.657 1.00 88.31 86 ILE A C 1
ATOM 715 O O . ILE A 1 86 ? 9.037 1.711 -17.795 1.00 88.31 86 ILE A O 1
ATOM 719 N N . CYS A 1 87 ? 7.633 2.604 -16.304 1.00 87.62 87 CYS A N 1
ATOM 720 C CA . CYS A 1 87 ? 6.517 2.715 -17.244 1.00 87.62 87 CYS A CA 1
ATOM 721 C C . CYS A 1 87 ? 6.869 3.580 -18.468 1.00 87.62 87 CYS A C 1
ATOM 723 O O . CYS A 1 87 ? 6.527 3.220 -19.591 1.00 87.62 87 CYS A O 1
ATOM 725 N N . ILE A 1 88 ? 7.582 4.693 -18.263 1.00 89.69 88 ILE A N 1
ATOM 726 C CA . ILE A 1 88 ? 8.049 5.569 -19.348 1.00 89.69 88 ILE A CA 1
ATOM 727 C C . ILE A 1 88 ? 9.102 4.864 -20.215 1.00 89.69 88 ILE A C 1
ATOM 729 O O . ILE A 1 88 ? 9.072 5.004 -21.435 1.00 89.69 88 ILE A O 1
ATOM 733 N N . GLU A 1 89 ? 10.020 4.113 -19.603 1.00 88.81 89 GLU A N 1
ATOM 734 C CA . GLU A 1 89 ? 11.099 3.407 -20.307 1.00 88.81 89 GLU A CA 1
ATOM 735 C C . GLU A 1 89 ? 10.593 2.212 -21.129 1.00 88.81 89 GLU A C 1
ATOM 737 O O . GLU A 1 89 ? 11.037 2.010 -22.258 1.00 88.81 89 GLU A O 1
ATOM 742 N N . VAL A 1 90 ? 9.663 1.427 -20.579 1.00 90.00 90 VAL A N 1
ATOM 743 C CA . VAL A 1 90 ? 9.154 0.194 -21.203 1.00 90.00 90 VAL A CA 1
ATOM 744 C C . VAL A 1 90 ? 7.981 0.480 -22.138 1.00 90.00 90 VAL A C 1
ATOM 746 O O . VAL A 1 90 ? 7.878 -0.119 -23.206 1.00 90.00 90 VAL A O 1
ATOM 749 N N . GLY A 1 91 ? 7.080 1.385 -21.745 1.00 86.31 91 GLY A N 1
ATOM 750 C CA . GLY A 1 91 ? 5.856 1.690 -22.488 1.00 86.31 91 GLY A CA 1
ATOM 751 C C . GLY A 1 91 ? 4.797 0.576 -22.484 1.00 86.31 91 GLY A C 1
ATOM 752 O O . GLY A 1 91 ? 3.818 0.690 -23.222 1.00 86.31 91 GLY A O 1
ATOM 753 N N . ASP A 1 92 ? 4.978 -0.471 -21.672 1.00 83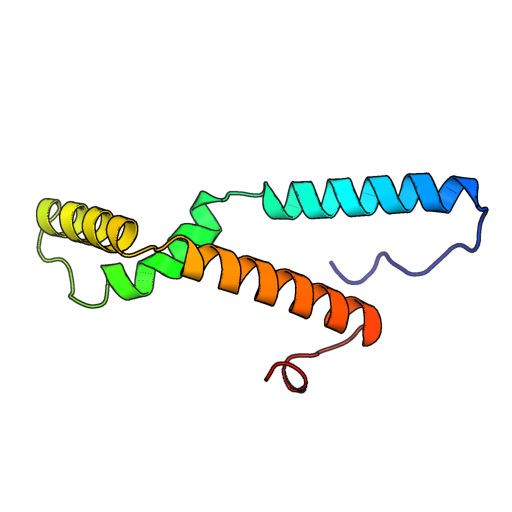.88 92 ASP A N 1
ATOM 754 C CA . ASP A 1 92 ? 4.099 -1.644 -21.540 1.00 83.88 92 ASP A CA 1
ATOM 755 C C . ASP A 1 92 ? 4.119 -2.180 -20.087 1.00 83.88 92 ASP A C 1
ATOM 757 O O . ASP A 1 92 ? 4.731 -1.572 -19.204 1.00 83.88 92 ASP A O 1
ATOM 761 N N . HIS A 1 93 ? 3.440 -3.299 -19.823 1.00 85.62 93 HIS A N 1
ATOM 762 C CA . HIS A 1 93 ? 3.407 -3.997 -18.537 1.00 85.62 93 HIS A CA 1
ATOM 763 C C . HIS A 1 93 ? 4.806 -4.195 -17.941 1.00 85.62 93 HIS A C 1
ATOM 765 O O . HIS A 1 93 ? 5.673 -4.855 -18.515 1.00 85.62 93 HIS A O 1
ATOM 771 N N . PHE A 1 94 ? 5.010 -3.641 -16.749 1.00 86.19 94 PHE A N 1
ATOM 772 C CA . PHE A 1 94 ? 6.316 -3.549 -16.099 1.00 86.19 94 PHE A CA 1
ATOM 773 C C . PHE A 1 94 ? 6.356 -4.215 -14.723 1.00 86.19 94 PHE A C 1
ATOM 775 O O . PHE A 1 94 ? 7.357 -4.120 -14.017 1.00 86.19 94 PHE A O 1
ATOM 782 N N . GLU A 1 95 ? 5.291 -4.910 -14.323 1.00 86.81 95 GLU A N 1
ATOM 783 C CA . GLU A 1 95 ? 5.182 -5.565 -13.019 1.00 86.81 95 GLU A CA 1
ATOM 784 C C . GLU A 1 95 ? 6.314 -6.573 -12.783 1.00 86.81 95 GLU A C 1
ATOM 786 O O . GLU A 1 95 ? 6.794 -6.698 -11.662 1.00 86.81 95 GLU A O 1
ATOM 791 N N . HIS A 1 96 ? 6.798 -7.222 -13.845 1.00 85.44 96 HIS A N 1
ATOM 792 C CA . HIS A 1 96 ? 7.924 -8.159 -13.804 1.00 85.44 96 HIS A CA 1
ATOM 793 C C . HIS A 1 96 ? 9.290 -7.494 -13.541 1.00 85.44 96 HIS A C 1
ATOM 795 O O . HIS A 1 96 ? 10.255 -8.183 -13.217 1.00 85.44 96 HIS A O 1
ATOM 801 N N . LEU A 1 97 ? 9.387 -6.170 -13.686 1.00 83.94 97 LEU A N 1
ATOM 802 C CA . LEU A 1 97 ? 10.606 -5.384 -13.456 1.00 83.94 97 LEU A CA 1
ATOM 803 C C . LEU A 1 97 ? 10.628 -4.734 -12.071 1.00 83.94 97 LEU A C 1
ATOM 805 O O . LEU A 1 97 ? 11.654 -4.203 -11.648 1.00 83.94 97 LEU A O 1
ATOM 809 N N . LEU A 1 98 ? 9.499 -4.773 -11.364 1.00 83.75 98 LEU A N 1
ATOM 810 C CA . LEU A 1 98 ? 9.395 -4.316 -9.989 1.00 83.75 98 LEU A CA 1
ATOM 811 C C . LEU A 1 98 ? 9.905 -5.433 -9.074 1.00 83.75 98 LEU A C 1
ATOM 813 O O . LEU A 1 98 ? 9.255 -6.467 -8.943 1.00 83.75 98 LEU A O 1
ATOM 817 N N . LYS A 1 99 ? 11.080 -5.226 -8.475 1.00 66.31 99 LYS A N 1
ATOM 818 C CA . LYS A 1 99 ? 11.599 -6.079 -7.396 1.00 66.31 99 LYS A CA 1
ATOM 819 C C . LYS A 1 99 ? 10.959 -5.729 -6.058 1.00 66.31 99 LYS A C 1
ATOM 821 O O . LYS A 1 99 ? 10.721 -4.521 -5.820 1.00 66.31 99 LYS A O 1
#

Foldseek 3Di:
DLDDPDDDDDDPVVVVVVVVVVVVVVVVVVVPPPPVVVCVVLVCQLPVPPQPDPVSSVVSSVVSVVPDDPVNVVVVVVLVVVVVVQCVVVVDDCPVVRD

Radius of gyration: 19.06 Å; chains: 1; bounding box: 31×34×52 Å

Secondary structure (DSSP, 8-state):
--SS-------HHHHHHHHHHHHHHHHHHHHS-HHHHHHHHHHHHHTSS---SHHHHHHHHHHHHHT--HHHHHHHHHHHHHHHHHHHHHSS--GGG--